Protein AF-A0A656G8Z2-F1 (afdb_monomer_lite)

Foldseek 3Di:
DVLVVVCVVPVDDSVVSVVVVVVVVVVCVVVVVVVVQVVLADPNDRVPPDPDDPDPVVLLVLLVVCVVVVHDLVRSCVVVVHDSVVSVVSVVVVVD

Sequence (96 aa):
FLTLALATSKGETIDSLLRQARTELDEFEADGGLDTITNQVKDGELVTRLPGRQIDSQRLENVLKCKAQGMTQKMTAESLGISKQTVNKLWTRGKE

Radius of gyration: 23.96 Å; chains: 1; bounding box: 37×26×62 Å

pLDDT: mean 74.96, std 13.4, range [39.25, 90.25]

Secondary structure (DSSP, 8-state):
-HHHHHHHHH---HHHHHHHHHHHHHHHHHTTHHHHHHTTEETTEE----SS----HHHHHHHHHHHHTT--HHHHHHHHT--HHHHHHHHHHTT-

InterPro domains:
  IPR001387 Cro/C1-type, helix-turn-helix domain [PF01381] (67-90)
  IPR036388 Winged helix-like DNA-binding domain superfamily [G3DSA:1.10.10.10] (12-94)

Structure (mmCIF, N/CA/C/O backbone):
data_AF-A0A656G8Z2-F1
#
_entry.id   AF-A0A656G8Z2-F1
#
loop_
_atom_site.group_PDB
_atom_site.id
_atom_site.type_symbol
_atom_site.label_atom_id
_atom_site.label_alt_id
_atom_site.label_comp_id
_atom_site.label_asym_id
_atom_site.label_entity_id
_atom_site.label_seq_id
_atom_site.pdbx_PDB_ins_code
_atom_site.Cartn_x
_atom_site.Cartn_y
_atom_site.Cartn_z
_atom_site.occupancy
_atom_site.B_iso_or_equiv
_atom_site.auth_seq_id
_atom_site.auth_comp_id
_atom_site.auth_asym_id
_atom_site.auth_atom_id
_atom_site.pdbx_PDB_model_num
ATOM 1 N N . PHE A 1 1 ? 2.272 3.297 -31.936 1.00 56.62 1 PHE A N 1
ATOM 2 C CA . PHE A 1 1 ? 2.686 4.718 -31.968 1.00 56.62 1 PHE A CA 1
ATOM 3 C C . PHE A 1 1 ? 3.775 5.050 -30.946 1.00 56.62 1 PHE A C 1
ATOM 5 O O . PHE A 1 1 ? 4.771 5.623 -31.360 1.00 56.62 1 PHE A O 1
ATOM 12 N N . LEU A 1 2 ? 3.659 4.645 -29.672 1.00 61.47 2 LEU A N 1
ATOM 13 C CA . LEU A 1 2 ? 4.695 4.858 -28.638 1.00 61.47 2 LEU A CA 1
ATOM 14 C C . LEU A 1 2 ? 6.089 4.331 -29.022 1.00 61.47 2 LEU A C 1
ATOM 16 O O . LEU A 1 2 ? 7.057 5.078 -28.952 1.00 61.47 2 LEU A O 1
ATOM 20 N N . THR A 1 3 ? 6.184 3.094 -29.516 1.00 58.69 3 THR A N 1
ATOM 21 C CA . THR A 1 3 ? 7.458 2.486 -29.945 1.00 58.69 3 THR A CA 1
ATOM 22 C C . THR A 1 3 ? 8.130 3.263 -31.078 1.00 58.69 3 THR A C 1
ATOM 24 O O . THR A 1 3 ? 9.339 3.453 -31.070 1.00 58.69 3 THR A O 1
ATOM 27 N N . LEU A 1 4 ? 7.345 3.770 -32.036 1.00 59.81 4 LEU A N 1
ATOM 28 C CA . LEU A 1 4 ? 7.873 4.565 -33.144 1.00 59.81 4 LEU A CA 1
ATOM 29 C C . LEU A 1 4 ? 8.378 5.925 -32.642 1.00 59.81 4 LEU A C 1
ATOM 31 O O . LEU A 1 4 ? 9.476 6.321 -32.994 1.00 59.81 4 LEU A O 1
ATOM 35 N N . ALA A 1 5 ? 7.620 6.600 -31.771 1.00 64.75 5 ALA A N 1
ATOM 36 C CA . ALA A 1 5 ? 8.005 7.892 -31.200 1.00 64.75 5 ALA A CA 1
ATOM 37 C C . ALA A 1 5 ? 9.259 7.812 -30.307 1.00 64.75 5 ALA A C 1
ATOM 39 O O . ALA A 1 5 ? 10.081 8.726 -30.313 1.00 64.75 5 ALA A O 1
ATOM 40 N N . LEU A 1 6 ? 9.414 6.717 -29.558 1.00 60.47 6 LEU A N 1
ATOM 41 C CA . LEU A 1 6 ? 10.578 6.459 -28.707 1.00 60.47 6 LEU A CA 1
ATOM 42 C C . LEU A 1 6 ? 11.822 6.063 -29.517 1.00 60.47 6 LEU A C 1
ATOM 44 O O . LEU A 1 6 ? 12.926 6.476 -29.171 1.00 60.47 6 LEU A O 1
ATOM 48 N N . ALA A 1 7 ? 11.656 5.328 -30.621 1.00 59.34 7 ALA A N 1
ATOM 49 C CA . ALA A 1 7 ? 12.757 5.029 -31.538 1.00 59.34 7 ALA A CA 1
ATOM 50 C C . ALA A 1 7 ? 13.327 6.315 -32.165 1.00 59.34 7 ALA A C 1
ATOM 52 O O . ALA A 1 7 ? 14.543 6.502 -32.207 1.00 59.34 7 ALA A O 1
ATOM 53 N N . THR A 1 8 ? 12.464 7.257 -32.568 1.00 62.72 8 THR A N 1
ATOM 54 C CA . THR A 1 8 ? 12.908 8.544 -33.130 1.00 62.72 8 THR A CA 1
ATOM 55 C C . THR A 1 8 ? 13.582 9.454 -32.098 1.00 62.72 8 THR A C 1
ATOM 57 O O . THR A 1 8 ? 14.394 10.289 -32.484 1.00 62.72 8 THR A O 1
ATOM 60 N N . SER A 1 9 ? 13.266 9.321 -30.803 1.00 61.66 9 SER A N 1
ATOM 61 C CA . SER A 1 9 ? 13.851 10.163 -29.747 1.00 61.66 9 SER A CA 1
ATOM 62 C C . SER A 1 9 ? 15.161 9.619 -29.174 1.00 61.66 9 SER A C 1
ATOM 64 O O . SER A 1 9 ? 15.994 10.410 -28.735 1.00 61.66 9 SER A O 1
ATOM 66 N N . LYS A 1 10 ? 15.364 8.294 -29.189 1.00 61.28 10 LYS A N 1
ATOM 67 C CA . LYS A 1 10 ? 16.564 7.641 -28.638 1.00 61.28 10 LYS A CA 1
ATOM 68 C C . LYS A 1 10 ? 17.599 7.214 -29.682 1.00 61.28 10 LYS A C 1
ATOM 70 O O . LYS A 1 10 ? 18.697 6.822 -29.307 1.00 61.28 10 LYS A O 1
ATOM 75 N N . GLY A 1 11 ? 17.282 7.291 -30.978 1.00 61.66 11 GLY A N 1
ATOM 76 C CA . GLY A 1 11 ? 18.180 6.820 -32.043 1.00 61.66 11 GLY A CA 1
ATOM 77 C C . GLY A 1 11 ? 18.387 5.299 -32.038 1.00 61.66 11 GLY A C 1
ATOM 78 O O . GLY A 1 11 ? 19.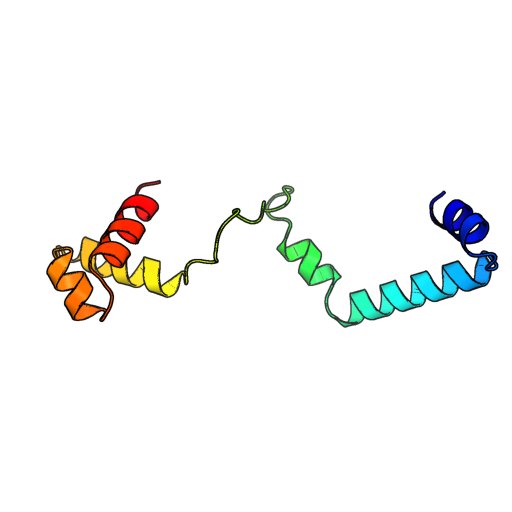299 4.792 -32.687 1.00 61.66 11 GLY A O 1
ATOM 79 N N . GLU A 1 12 ? 17.546 4.574 -31.301 1.00 68.56 12 GLU A N 1
ATOM 80 C CA . GLU A 1 12 ? 17.555 3.120 -31.203 1.00 68.56 12 GLU A CA 1
ATOM 81 C C . GLU A 1 12 ? 16.689 2.504 -32.302 1.00 68.56 12 GLU A C 1
ATOM 83 O O . GLU A 1 12 ? 15.696 3.082 -32.757 1.00 68.56 12 GLU A O 1
ATOM 88 N N . THR A 1 13 ? 17.048 1.299 -32.739 1.00 77.94 13 THR A N 1
ATOM 89 C CA . THR A 1 13 ? 16.238 0.574 -33.716 1.00 77.94 13 THR A CA 1
ATOM 90 C C . THR A 1 13 ? 14.927 0.119 -33.080 1.00 77.94 13 THR A C 1
ATOM 92 O O . THR A 1 13 ? 14.860 -0.224 -31.899 1.00 77.94 13 THR A O 1
ATOM 95 N N . ILE A 1 14 ? 13.868 0.070 -33.890 1.00 75.25 14 ILE A N 1
ATOM 96 C CA . ILE A 1 14 ? 12.539 -0.369 -33.440 1.00 75.25 14 ILE A CA 1
ATOM 97 C C . ILE A 1 14 ? 12.602 -1.784 -32.837 1.00 75.25 14 ILE A C 1
ATOM 99 O O . ILE A 1 14 ? 11.932 -2.054 -31.845 1.00 75.25 14 ILE A O 1
ATOM 103 N N . ASP A 1 15 ? 13.433 -2.666 -33.404 1.00 78.06 15 ASP A N 1
ATOM 104 C CA . ASP A 1 15 ? 13.627 -4.036 -32.912 1.00 78.06 15 ASP A CA 1
ATOM 105 C C . ASP A 1 15 ? 14.238 -4.068 -31.502 1.00 78.06 15 ASP A C 1
ATOM 107 O O . ASP A 1 15 ? 13.726 -4.769 -30.632 1.00 78.06 15 ASP A O 1
ATOM 111 N N . SER A 1 16 ? 15.268 -3.251 -31.246 1.00 77.38 16 SER A N 1
ATOM 112 C CA . SER A 1 16 ? 15.897 -3.143 -29.922 1.00 77.38 16 SER A CA 1
ATOM 113 C C . SER A 1 16 ? 14.888 -2.698 -28.866 1.00 77.38 16 SER A C 1
ATOM 115 O O . SER A 1 16 ? 14.769 -3.313 -27.806 1.00 77.38 16 SER A O 1
ATOM 117 N N . LEU A 1 17 ? 14.090 -1.681 -29.191 1.00 80.62 17 LEU A N 1
ATOM 118 C CA . LEU A 1 17 ? 13.092 -1.147 -28.274 1.00 80.62 17 LEU A CA 1
ATOM 119 C C . LEU A 1 17 ? 11.958 -2.145 -27.995 1.00 80.62 17 LEU A C 1
ATOM 121 O O . LEU A 1 17 ? 11.480 -2.234 -26.866 1.00 80.62 17 LEU A O 1
ATOM 125 N N . LEU A 1 18 ? 11.524 -2.910 -29.002 1.00 82.56 18 LEU A N 1
ATOM 126 C CA . LEU A 1 18 ? 10.519 -3.961 -28.816 1.00 82.56 18 LEU A CA 1
ATOM 127 C C . LEU A 1 18 ? 11.039 -5.101 -27.944 1.00 82.56 18 LEU A C 1
ATOM 129 O O . LEU A 1 18 ? 10.293 -5.601 -27.105 1.00 82.56 18 LEU A O 1
ATOM 133 N N . ARG A 1 19 ? 12.307 -5.496 -28.112 1.00 84.38 19 ARG A N 1
ATOM 134 C CA . ARG A 1 19 ? 12.942 -6.503 -27.2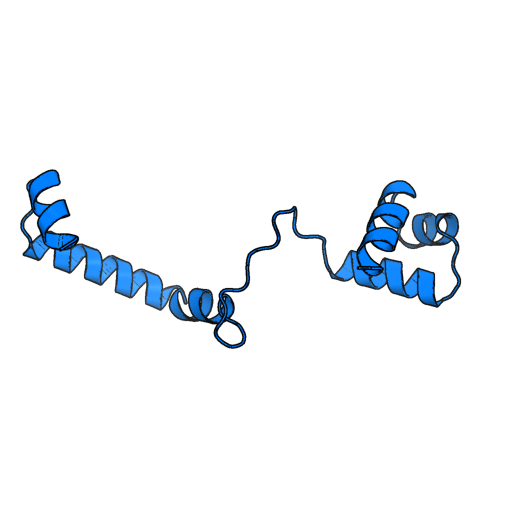53 1.00 84.38 19 ARG A CA 1
ATOM 135 C C . ARG A 1 19 ? 13.029 -6.024 -25.815 1.00 84.38 19 ARG A C 1
ATOM 137 O O . ARG A 1 19 ? 12.640 -6.765 -24.924 1.00 84.38 19 ARG A O 1
ATOM 144 N N . GLN A 1 20 ? 13.471 -4.788 -25.599 1.00 82.12 20 GLN A N 1
ATOM 145 C CA . GLN A 1 20 ? 13.547 -4.218 -24.260 1.00 82.12 20 GLN A CA 1
ATOM 146 C C . GLN A 1 20 ? 12.165 -4.142 -23.603 1.00 82.12 20 GLN A C 1
ATOM 148 O O . GLN A 1 20 ? 11.995 -4.626 -22.491 1.00 82.12 20 GLN A O 1
ATOM 153 N N . ALA A 1 21 ? 11.165 -3.607 -24.307 1.00 82.38 21 ALA A N 1
ATOM 154 C CA . ALA A 1 21 ? 9.801 -3.542 -23.791 1.00 82.38 21 ALA A CA 1
ATOM 155 C C . ALA A 1 21 ? 9.243 -4.938 -23.481 1.00 82.38 21 ALA A C 1
ATOM 157 O O . ALA A 1 21 ? 8.497 -5.102 -22.522 1.00 82.38 21 ALA A O 1
ATOM 158 N N . ARG A 1 22 ? 9.607 -5.954 -24.274 1.00 86.94 22 ARG A N 1
ATOM 159 C CA . ARG A 1 22 ? 9.215 -7.335 -23.999 1.00 86.94 22 ARG A CA 1
ATOM 160 C C . ARG A 1 22 ? 9.853 -7.857 -22.714 1.00 86.94 22 ARG A C 1
ATOM 162 O O . ARG A 1 22 ? 9.127 -8.397 -21.892 1.00 86.94 22 ARG A O 1
ATOM 169 N N . THR A 1 23 ? 11.154 -7.648 -22.527 1.00 86.44 23 THR A N 1
ATOM 170 C CA . THR A 1 23 ? 11.854 -8.033 -21.295 1.00 86.44 23 THR A CA 1
ATOM 171 C C . THR A 1 23 ? 11.255 -7.345 -20.071 1.00 86.44 23 THR A C 1
ATOM 173 O O . THR A 1 23 ? 10.955 -8.016 -19.094 1.00 86.44 23 THR A O 1
ATOM 176 N N . GLU A 1 24 ? 11.007 -6.034 -20.136 1.00 84.88 24 GLU A N 1
ATOM 177 C CA . GLU A 1 24 ? 10.395 -5.281 -19.030 1.00 84.88 24 GLU A CA 1
ATOM 178 C C . GLU A 1 24 ? 8.986 -5.797 -18.690 1.00 84.88 24 GLU A C 1
ATOM 180 O O . GLU A 1 24 ? 8.610 -5.858 -17.522 1.00 84.88 24 GLU A O 1
ATOM 185 N N . LEU A 1 25 ? 8.201 -6.194 -19.700 1.00 86.56 25 LEU A N 1
ATOM 186 C CA . LEU A 1 25 ? 6.884 -6.799 -19.489 1.00 86.56 25 LEU A CA 1
ATOM 187 C C . LEU A 1 25 ? 6.979 -8.201 -18.878 1.00 86.56 25 LEU A C 1
ATOM 189 O O . LEU A 1 25 ? 6.181 -8.516 -18.000 1.00 86.56 25 LEU A O 1
ATOM 193 N N . ASP A 1 26 ? 7.937 -9.018 -19.321 1.00 87.31 26 ASP A N 1
ATOM 194 C CA . ASP A 1 26 ? 8.154 -10.365 -18.785 1.00 87.31 26 ASP A CA 1
ATOM 195 C C . ASP A 1 26 ? 8.635 -10.299 -17.317 1.00 87.31 26 ASP A C 1
ATOM 197 O O . ASP A 1 26 ? 8.157 -11.059 -16.477 1.00 87.31 26 ASP A O 1
ATOM 201 N N . GLU A 1 27 ? 9.521 -9.354 -16.975 1.00 86.56 27 GLU A N 1
ATOM 202 C CA . GLU A 1 27 ? 9.944 -9.079 -15.590 1.00 86.56 27 GLU A CA 1
ATOM 203 C C . GLU A 1 27 ? 8.773 -8.591 -14.731 1.00 86.56 27 GLU A C 1
ATOM 205 O O . GLU A 1 27 ? 8.547 -9.089 -13.629 1.00 86.56 27 GLU A O 1
ATOM 210 N N . PHE A 1 28 ? 7.980 -7.657 -15.258 1.00 80.25 28 PHE A N 1
ATOM 211 C CA . PHE A 1 28 ? 6.795 -7.154 -14.576 1.00 80.25 28 PHE A CA 1
ATOM 212 C C . PHE A 1 28 ? 5.763 -8.258 -14.307 1.00 80.25 28 PHE A C 1
ATOM 214 O O . PHE A 1 28 ? 5.144 -8.281 -13.244 1.00 80.25 28 PHE A O 1
ATOM 221 N N . GLU A 1 29 ? 5.565 -9.179 -15.250 1.00 84.56 29 GLU A N 1
ATOM 222 C CA . GLU A 1 29 ? 4.678 -10.328 -15.073 1.00 84.56 29 GLU A CA 1
ATOM 223 C C . GLU A 1 29 ? 5.232 -11.315 -14.035 1.00 84.56 29 GLU A C 1
ATOM 225 O O . GLU A 1 29 ? 4.488 -11.738 -13.148 1.00 84.56 29 GLU A O 1
ATOM 230 N N . ALA A 1 30 ? 6.534 -11.618 -14.084 1.00 83.56 30 ALA A N 1
ATOM 231 C CA . ALA A 1 30 ? 7.200 -12.500 -13.123 1.00 83.56 30 ALA A CA 1
ATOM 232 C C . ALA A 1 30 ? 7.129 -11.977 -11.676 1.00 83.56 30 ALA A C 1
ATOM 234 O O . ALA A 1 30 ? 6.975 -12.769 -10.745 1.00 83.56 30 ALA A O 1
ATOM 235 N N . ASP A 1 31 ? 7.160 -10.656 -11.493 1.00 83.94 31 ASP A N 1
ATOM 236 C CA . ASP A 1 31 ? 7.014 -9.990 -10.193 1.00 83.94 31 ASP A CA 1
ATOM 237 C C . ASP A 1 31 ? 5.549 -9.900 -9.705 1.00 83.94 31 ASP A C 1
ATOM 239 O O . ASP A 1 31 ? 5.257 -9.258 -8.691 1.00 83.94 31 ASP A O 1
ATOM 243 N N . GLY A 1 32 ? 4.597 -10.531 -10.403 1.00 80.31 32 GLY A N 1
ATOM 244 C CA . GLY A 1 32 ? 3.173 -10.480 -10.051 1.00 80.31 32 GLY A CA 1
ATOM 245 C C . GLY A 1 32 ? 2.548 -9.111 -10.336 1.00 80.31 32 GLY A C 1
ATOM 246 O O . GLY A 1 32 ? 1.594 -8.679 -9.678 1.00 80.31 32 GLY A O 1
ATOM 247 N N . GLY A 1 33 ? 3.089 -8.378 -11.310 1.00 78.00 33 GLY A N 1
ATOM 248 C CA . GLY A 1 33 ? 2.594 -7.069 -11.719 1.00 78.00 33 GLY A CA 1
ATOM 249 C C . GLY A 1 33 ? 1.149 -7.116 -12.224 1.00 78.00 33 GLY A C 1
ATOM 250 O O . GLY A 1 33 ? 0.366 -6.207 -11.940 1.00 78.00 33 GLY A O 1
ATOM 251 N N . LEU A 1 34 ? 0.752 -8.205 -12.892 1.00 76.50 34 LEU A N 1
ATOM 252 C CA . LEU A 1 34 ? -0.632 -8.417 -13.332 1.00 76.50 34 LEU A CA 1
ATOM 253 C C . LEU A 1 34 ? -1.591 -8.625 -12.153 1.00 76.50 34 LEU A C 1
ATOM 255 O O . LEU A 1 34 ? -2.658 -8.006 -12.123 1.00 76.50 34 LEU A O 1
ATOM 259 N N . ASP A 1 35 ? -1.203 -9.403 -11.142 1.00 74.06 35 ASP A N 1
ATOM 260 C CA . ASP A 1 35 ? -1.952 -9.514 -9.887 1.00 74.06 35 ASP A CA 1
ATOM 261 C C . ASP A 1 35 ? -2.038 -8.159 -9.176 1.00 74.06 35 ASP A C 1
ATOM 263 O O . ASP A 1 35 ? -3.087 -7.779 -8.659 1.00 74.06 35 ASP A O 1
ATOM 267 N N . THR A 1 36 ? -0.961 -7.372 -9.207 1.00 71.75 36 THR A N 1
ATOM 268 C CA . THR A 1 36 ? -0.915 -6.024 -8.624 1.00 71.75 36 THR A CA 1
ATOM 269 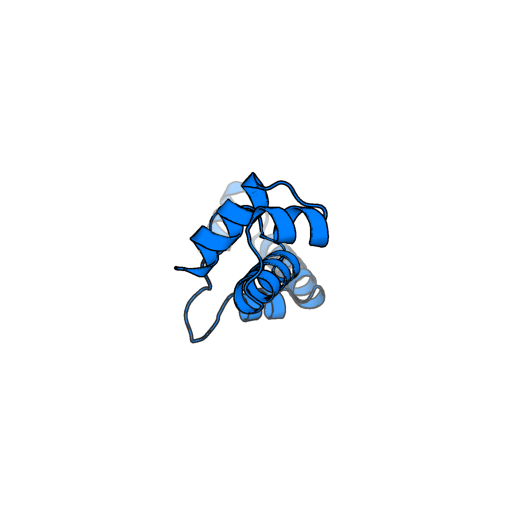C C . THR A 1 36 ? -1.870 -5.055 -9.323 1.00 71.75 36 THR A C 1
ATOM 271 O O . THR A 1 36 ? -2.495 -4.227 -8.656 1.00 71.75 36 THR A O 1
ATOM 274 N N . ILE A 1 37 ? -2.012 -5.136 -10.649 1.00 72.12 37 ILE A N 1
ATOM 275 C CA . ILE A 1 37 ? -2.985 -4.339 -11.412 1.00 72.12 37 ILE A CA 1
ATOM 276 C C . ILE A 1 37 ? -4.408 -4.820 -11.124 1.00 72.12 37 ILE A C 1
ATOM 278 O O . ILE A 1 37 ? -5.291 -4.007 -10.864 1.00 72.12 37 ILE A O 1
ATOM 282 N N . THR A 1 38 ? -4.627 -6.133 -11.119 1.00 68.69 38 THR A N 1
ATOM 283 C CA . THR A 1 38 ? -5.953 -6.728 -10.908 1.00 68.69 38 THR A CA 1
ATOM 284 C C . THR A 1 38 ? -6.469 -6.435 -9.501 1.00 68.69 38 THR A C 1
ATOM 286 O O . THR A 1 38 ? -7.622 -6.063 -9.333 1.00 68.69 38 THR A O 1
ATOM 289 N N . ASN A 1 39 ? -5.596 -6.463 -8.492 1.00 64.19 39 ASN A N 1
ATOM 290 C CA . ASN A 1 39 ? -5.929 -6.083 -7.117 1.00 64.19 39 ASN A CA 1
ATOM 291 C C . ASN A 1 39 ? -6.227 -4.582 -6.947 1.00 64.19 39 ASN A C 1
ATOM 293 O O . ASN A 1 39 ? -6.792 -4.178 -5.931 1.00 64.19 39 ASN A O 1
ATOM 297 N N . GLN A 1 40 ? -5.851 -3.744 -7.918 1.00 61.16 40 GLN A N 1
ATOM 298 C CA . GLN A 1 40 ? -6.229 -2.329 -7.959 1.00 61.16 40 GLN A CA 1
ATOM 299 C C . GLN A 1 40 ? -7.562 -2.090 -8.678 1.00 61.16 40 GLN A C 1
ATOM 301 O O . GLN A 1 40 ? -8.045 -0.960 -8.669 1.00 61.16 40 GLN A O 1
ATOM 306 N N . VAL A 1 41 ? -8.175 -3.119 -9.268 1.00 59.44 41 VAL A N 1
ATOM 307 C CA . VAL A 1 41 ? -9.476 -3.041 -9.939 1.00 59.44 41 VAL A CA 1
ATOM 308 C C . VAL A 1 41 ? -10.480 -3.868 -9.145 1.00 59.44 41 VAL A C 1
ATOM 310 O O . VAL A 1 41 ? -10.402 -5.093 -9.106 1.00 59.44 41 VAL A O 1
ATOM 313 N N . LYS A 1 42 ? -11.453 -3.211 -8.515 1.00 59.16 42 LYS A N 1
ATOM 314 C CA . LYS A 1 42 ? -12.557 -3.895 -7.834 1.00 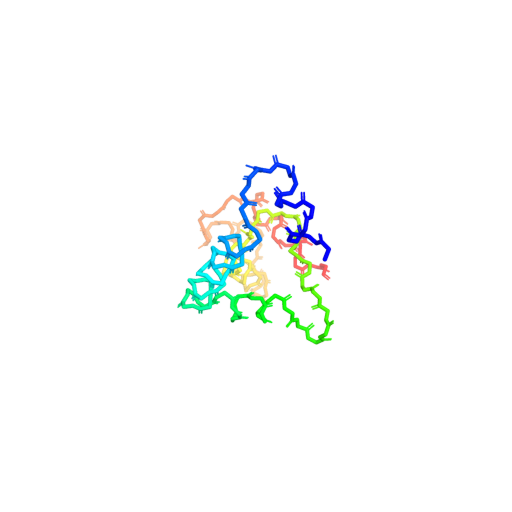59.16 42 LYS A CA 1
ATOM 315 C C . LYS A 1 42 ? -13.861 -3.485 -8.505 1.00 59.16 42 LYS A C 1
ATOM 317 O O . LYS A 1 42 ? -14.109 -2.300 -8.682 1.00 59.16 42 LYS A O 1
ATOM 322 N N . ASP A 1 43 ? -14.657 -4.472 -8.913 1.00 54.25 43 ASP A N 1
ATOM 323 C CA . ASP A 1 43 ? -15.967 -4.273 -9.552 1.00 54.25 43 ASP A CA 1
ATOM 324 C C . ASP A 1 43 ? -15.934 -3.396 -10.824 1.00 54.25 43 ASP A C 1
ATOM 326 O O . ASP A 1 43 ? -16.869 -2.661 -11.121 1.00 54.25 43 ASP A O 1
ATOM 330 N N . GLY A 1 44 ? -14.849 -3.484 -11.605 1.00 58.59 44 GLY A N 1
ATOM 331 C CA . GLY A 1 44 ? -14.698 -2.747 -12.868 1.00 58.59 44 GLY A CA 1
ATOM 332 C C . GLY A 1 44 ? -14.266 -1.287 -12.712 1.00 58.59 44 GLY A C 1
ATOM 333 O O . GLY A 1 44 ? -14.059 -0.609 -13.717 1.00 58.59 44 GLY A O 1
ATOM 334 N N . GLU A 1 45 ? -14.061 -0.818 -11.480 1.00 51.78 45 GLU A N 1
ATOM 335 C CA . GLU A 1 45 ? -13.533 0.510 -11.186 1.00 51.78 45 GLU A CA 1
ATOM 336 C C . GLU A 1 45 ? -12.118 0.412 -10.597 1.00 51.78 45 GLU A C 1
ATOM 338 O O . GLU A 1 45 ? -11.805 -0.458 -9.776 1.00 51.78 45 GLU A O 1
ATOM 343 N N . LEU A 1 46 ? -11.232 1.314 -11.033 1.00 55.94 46 LEU A N 1
ATOM 344 C CA . LEU A 1 46 ? -9.930 1.491 -10.396 1.00 55.94 46 LEU A CA 1
ATOM 345 C C . LEU A 1 46 ? -10.179 1.963 -8.967 1.00 55.94 46 LEU A C 1
ATOM 347 O O . LEU A 1 46 ? -10.733 3.042 -8.758 1.00 55.94 46 LEU A O 1
ATOM 351 N N . VAL A 1 47 ? -9.746 1.178 -7.983 1.00 58.12 47 VAL A N 1
ATOM 352 C CA . VAL A 1 47 ? -9.819 1.564 -6.579 1.00 58.12 47 VAL A CA 1
ATOM 353 C C . VAL A 1 47 ? -8.907 2.773 -6.405 1.00 58.12 47 VAL A C 1
ATOM 355 O O . VAL A 1 47 ? -7.687 2.651 -6.289 1.00 58.12 47 VAL A O 1
ATOM 358 N N . THR A 1 48 ? -9.497 3.968 -6.413 1.00 50.19 48 THR A N 1
ATOM 359 C CA . THR A 1 48 ? -8.812 5.213 -6.073 1.00 50.19 48 THR A CA 1
ATOM 360 C C . THR A 1 48 ? -8.071 5.002 -4.761 1.00 50.19 48 THR A C 1
ATOM 362 O O . THR A 1 48 ? -8.696 4.788 -3.719 1.00 50.19 48 THR A O 1
ATOM 365 N N . ARG A 1 49 ? -6.730 5.057 -4.789 1.00 49.47 49 ARG A N 1
ATOM 366 C CA . ARG A 1 49 ? -5.944 5.146 -3.556 1.00 49.47 49 ARG A CA 1
ATOM 367 C C . ARG A 1 49 ? -6.473 6.354 -2.794 1.00 49.47 49 ARG A C 1
ATOM 369 O O . ARG A 1 49 ? -6.317 7.478 -3.264 1.00 49.47 49 ARG A O 1
ATOM 376 N N . LEU A 1 50 ? -7.095 6.123 -1.637 1.00 50.78 50 LEU A N 1
ATOM 377 C CA . LEU A 1 50 ? -7.500 7.199 -0.737 1.00 50.78 50 LEU A CA 1
ATOM 378 C C . LEU A 1 50 ? -6.274 8.099 -0.503 1.00 50.78 50 LEU A C 1
ATOM 380 O O . LEU A 1 50 ? -5.251 7.606 -0.016 1.00 50.78 50 LEU A O 1
ATOM 384 N N . PRO A 1 51 ? -6.325 9.390 -0.875 1.00 39.25 51 PRO A N 1
ATOM 385 C CA . PRO A 1 51 ? -5.210 10.294 -0.660 1.00 39.25 51 PRO A CA 1
ATOM 386 C C . PRO A 1 51 ? -5.045 10.505 0.847 1.00 39.25 51 PRO A C 1
ATOM 388 O O . PRO A 1 51 ? -5.795 11.234 1.495 1.00 39.25 51 PRO A O 1
ATOM 391 N N . GLY A 1 52 ? -4.071 9.816 1.436 1.00 49.41 52 GLY A N 1
ATOM 392 C CA . GLY A 1 52 ? -3.751 9.937 2.850 1.00 49.41 52 GLY A CA 1
ATOM 393 C C . GLY A 1 52 ? -2.977 8.740 3.383 1.00 49.41 52 GLY A C 1
ATOM 394 O O . GLY A 1 52 ? -3.200 7.604 2.982 1.00 49.41 52 GLY A O 1
ATOM 395 N N . ARG A 1 53 ? -2.060 9.016 4.318 1.00 53.38 53 ARG A N 1
ATOM 396 C CA . ARG A 1 53 ? -1.322 8.032 5.127 1.00 53.38 53 ARG A CA 1
ATOM 397 C C . ARG A 1 53 ? -2.226 6.846 5.478 1.00 53.38 53 ARG A C 1
ATOM 399 O O . ARG A 1 53 ? -3.226 7.064 6.164 1.00 53.38 53 ARG A O 1
ATOM 406 N N . GLN A 1 54 ? -1.858 5.643 5.023 1.00 58.88 54 GLN A N 1
ATOM 407 C CA . GLN A 1 54 ? -2.551 4.397 5.354 1.00 58.88 54 GLN A CA 1
ATOM 408 C C . GLN A 1 54 ? -2.747 4.354 6.871 1.00 58.88 54 GLN A C 1
ATOM 410 O O . GLN A 1 54 ? -1.780 4.313 7.639 1.00 58.88 54 GLN A O 1
ATOM 415 N N . ILE A 1 55 ? -3.996 4.497 7.314 1.00 62.59 55 ILE A N 1
ATOM 416 C CA . ILE A 1 55 ? -4.321 4.243 8.708 1.00 62.59 55 ILE A CA 1
ATOM 417 C C . ILE A 1 55 ? -4.259 2.735 8.845 1.00 62.59 55 ILE A C 1
ATOM 419 O O . ILE A 1 55 ? -4.929 2.018 8.112 1.00 62.59 55 ILE A O 1
ATOM 423 N N . ASP A 1 56 ? -3.433 2.291 9.778 1.00 73.88 56 ASP A N 1
ATOM 424 C CA . ASP A 1 56 ? -3.409 0.920 10.256 1.00 73.88 56 ASP A CA 1
ATOM 425 C C . ASP A 1 56 ? -4.846 0.502 10.626 1.00 73.88 56 ASP A C 1
ATOM 427 O O . ASP A 1 56 ? -5.421 0.991 11.607 1.00 73.88 56 ASP A O 1
ATOM 431 N N . SER A 1 57 ? -5.457 -0.327 9.777 1.00 74.62 57 SER A N 1
ATOM 432 C CA . SER A 1 57 ? -6.852 -0.766 9.887 1.00 74.62 57 SER A CA 1
ATOM 433 C C . SER A 1 57 ? -7.110 -1.457 11.223 1.00 74.62 57 SER A C 1
ATOM 435 O O . SER A 1 57 ? -8.165 -1.254 11.825 1.00 74.62 57 SER A O 1
ATOM 437 N N . GLN A 1 58 ? -6.105 -2.158 11.749 1.00 79.25 58 GLN A N 1
ATOM 438 C CA . GLN A 1 58 ? -6.148 -2.801 13.055 1.00 79.25 58 GLN A CA 1
ATOM 439 C C . GLN A 1 58 ? -6.293 -1.769 14.181 1.00 79.25 58 GLN A C 1
ATOM 441 O O . GLN A 1 58 ? -7.056 -1.967 15.129 1.00 79.25 58 GLN A O 1
ATOM 446 N N . ARG A 1 59 ? -5.617 -0.617 14.077 1.00 79.81 59 ARG A N 1
ATOM 447 C CA . ARG A 1 59 ? -5.765 0.472 15.059 1.00 79.81 59 ARG A CA 1
ATOM 448 C C . ARG A 1 59 ? -7.148 1.103 15.019 1.00 79.81 59 ARG A C 1
ATOM 450 O O . ARG A 1 59 ? -7.686 1.418 16.080 1.00 79.81 59 ARG A O 1
ATOM 457 N N . LEU A 1 60 ? -7.722 1.297 13.832 1.00 84.12 60 LEU A N 1
ATOM 458 C CA . LEU A 1 60 ? -9.088 1.809 13.706 1.00 84.12 60 LEU A CA 1
ATOM 459 C C . LEU A 1 60 ? -10.092 0.828 14.323 1.00 84.12 60 LEU A C 1
ATOM 461 O O . LEU A 1 60 ? -10.925 1.238 15.129 1.00 84.12 60 LEU A O 1
ATOM 465 N N . GLU A 1 61 ? -9.966 -0.459 14.007 1.00 85.12 61 GLU A N 1
ATOM 466 C CA . GLU A 1 61 ? -10.844 -1.505 14.528 1.00 85.12 61 GLU A CA 1
ATOM 467 C C . GLU A 1 61 ? -10.791 -1.584 16.060 1.00 85.12 61 GLU A C 1
ATOM 469 O O . GLU A 1 61 ? -11.832 -1.575 16.716 1.00 85.12 61 GLU A O 1
ATOM 474 N N . ASN A 1 62 ? -9.594 -1.575 16.652 1.00 86.88 62 ASN A N 1
ATOM 475 C CA . ASN A 1 62 ? -9.428 -1.618 18.108 1.00 86.88 62 ASN A CA 1
ATOM 476 C C . ASN A 1 62 ? -10.074 -0.410 18.800 1.00 86.88 62 ASN A C 1
ATOM 478 O O . ASN A 1 62 ? -10.770 -0.554 19.804 1.00 86.88 62 ASN A O 1
ATOM 482 N N . VAL A 1 63 ? -9.902 0.785 18.232 1.00 87.75 63 VAL A N 1
ATOM 483 C CA . VAL A 1 63 ? -10.498 2.014 18.765 1.00 87.75 63 VAL A CA 1
ATOM 484 C C . VAL A 1 63 ? -12.029 2.002 18.660 1.00 87.75 63 VAL A C 1
ATOM 486 O O . VAL A 1 63 ? -12.710 2.486 19.571 1.00 87.75 63 VAL A O 1
ATOM 489 N N . LEU A 1 64 ? -12.585 1.449 17.577 1.00 86.50 64 LEU A N 1
ATOM 490 C CA . LEU A 1 64 ? -14.031 1.294 17.406 1.00 86.50 64 LEU A CA 1
ATOM 491 C C . LEU A 1 64 ? -14.609 0.204 18.320 1.00 86.50 64 LEU A C 1
ATOM 493 O O . LEU A 1 64 ? -15.698 0.399 18.859 1.00 86.50 64 LEU A O 1
ATOM 497 N N . LYS A 1 65 ? -13.873 -0.884 18.580 1.00 88.94 65 LYS A N 1
ATOM 498 C CA . LYS A 1 65 ? -14.250 -1.908 19.569 1.00 88.94 65 LYS A CA 1
ATOM 499 C C . LYS A 1 65 ? -14.366 -1.317 20.973 1.00 88.94 65 LYS A C 1
ATOM 501 O O . LYS A 1 65 ? -15.395 -1.506 21.616 1.00 88.94 65 LYS A O 1
ATOM 506 N N . CYS A 1 66 ? -13.384 -0.529 21.419 1.00 87.00 66 CYS A N 1
ATOM 507 C CA . CYS A 1 66 ? -13.455 0.159 22.715 1.00 87.00 66 CYS A CA 1
ATOM 508 C C . CYS A 1 66 ? -14.667 1.103 22.800 1.00 87.00 66 CYS A C 1
ATOM 510 O O . CYS A 1 66 ? -15.360 1.144 23.816 1.00 87.00 66 CYS A O 1
ATOM 512 N N . LYS A 1 67 ? -14.973 1.823 21.711 1.00 86.19 67 LYS A N 1
ATOM 513 C CA . LYS A 1 67 ? -16.168 2.677 21.628 1.00 86.19 67 LYS A CA 1
ATOM 514 C C . LYS A 1 67 ? -17.462 1.865 21.749 1.00 86.19 67 LYS A C 1
ATOM 516 O O . LYS A 1 67 ? -18.357 2.268 22.485 1.00 86.19 67 LYS A O 1
ATOM 521 N N . ALA A 1 68 ? -17.561 0.733 21.050 1.00 86.38 68 ALA A N 1
ATOM 522 C CA . ALA A 1 68 ? -18.723 -0.156 21.105 1.00 86.38 68 ALA A CA 1
ATOM 523 C C . ALA A 1 68 ? -18.924 -0.772 22.501 1.00 86.38 68 ALA A C 1
ATOM 525 O O . ALA A 1 68 ? -20.054 -0.989 22.923 1.00 86.38 68 ALA A O 1
ATOM 526 N N . GLN A 1 69 ? -17.838 -0.977 23.248 1.00 88.12 69 GLN A N 1
ATOM 527 C CA . GLN A 1 69 ? -17.857 -1.415 24.647 1.00 88.12 69 GLN A CA 1
ATOM 528 C C . GLN A 1 69 ? -18.253 -0.302 25.639 1.00 88.12 69 GLN A C 1
ATOM 530 O O . GLN A 1 69 ? -18.224 -0.519 26.848 1.00 88.12 69 GLN A O 1
ATOM 535 N N . GLY A 1 70 ? -18.606 0.898 25.162 1.00 87.62 70 GLY A N 1
ATOM 536 C CA . GLY A 1 70 ? -19.016 2.024 26.005 1.00 87.62 70 GLY A CA 1
ATOM 537 C C . GLY A 1 70 ? -17.857 2.770 26.673 1.00 87.62 70 GLY A C 1
ATOM 538 O O . GLY A 1 70 ? -18.090 3.605 27.548 1.00 87.62 70 GLY A O 1
ATOM 539 N N . MET A 1 71 ? -16.605 2.508 26.277 1.00 87.81 71 MET A N 1
ATOM 540 C CA . MET A 1 71 ? -15.455 3.205 26.849 1.00 87.81 71 MET A CA 1
ATOM 541 C C . MET A 1 71 ? -15.429 4.675 26.429 1.00 87.81 71 MET A C 1
ATOM 543 O O . MET A 1 71 ? -15.692 5.033 25.280 1.00 87.81 71 MET A O 1
ATOM 547 N N . THR A 1 72 ? -15.025 5.546 27.353 1.00 89.62 72 THR A N 1
ATOM 548 C CA . THR A 1 72 ? -14.765 6.955 27.033 1.00 89.62 72 THR A CA 1
ATOM 549 C C . THR A 1 72 ? -13.477 7.100 26.213 1.00 89.62 72 THR A C 1
ATOM 551 O O . THR A 1 72 ? -12.607 6.225 26.223 1.00 89.62 72 THR A O 1
ATOM 554 N N . GLN A 1 73 ? -13.293 8.239 25.537 1.00 86.69 73 GLN A N 1
ATOM 555 C CA . GLN A 1 73 ? -12.059 8.510 24.781 1.00 86.69 73 GLN A CA 1
ATOM 556 C C . GLN A 1 73 ? -10.798 8.446 25.657 1.00 86.69 73 GLN A C 1
ATOM 558 O O . GLN A 1 73 ? -9.743 8.044 25.177 1.00 86.69 73 GLN A O 1
ATOM 563 N N . LYS A 1 74 ? -10.907 8.842 26.935 1.00 89.31 74 LYS A N 1
ATOM 564 C CA . LYS A 1 74 ? -9.803 8.779 27.902 1.00 89.31 74 LYS A CA 1
ATOM 565 C C . LYS A 1 74 ? -9.447 7.325 28.223 1.00 89.31 74 LYS A C 1
ATOM 567 O O . LYS A 1 74 ? -8.291 6.952 28.096 1.00 89.31 74 LYS A O 1
ATOM 572 N N . MET A 1 75 ? -10.448 6.504 28.537 1.00 85.88 75 MET A N 1
ATOM 573 C CA . MET A 1 75 ? -10.247 5.076 28.809 1.00 85.88 75 MET A CA 1
ATOM 574 C C . MET A 1 75 ? -9.707 4.331 27.584 1.00 85.88 75 MET A C 1
ATOM 576 O O . MET A 1 75 ? -8.833 3.488 27.713 1.00 85.88 75 MET A O 1
ATOM 580 N N . THR A 1 76 ? -10.174 4.684 26.384 1.00 89.75 76 THR A N 1
ATOM 581 C CA . THR A 1 76 ? -9.677 4.103 25.125 1.00 89.75 76 THR A CA 1
ATOM 582 C C . THR A 1 76 ? -8.213 4.480 24.874 1.00 89.75 76 THR A C 1
ATOM 584 O O . THR A 1 76 ? -7.426 3.644 24.443 1.00 89.75 76 THR A O 1
ATOM 587 N N . ALA A 1 77 ? -7.834 5.730 25.162 1.00 90.25 77 ALA A N 1
ATOM 588 C CA . ALA A 1 77 ? -6.457 6.209 25.045 1.00 9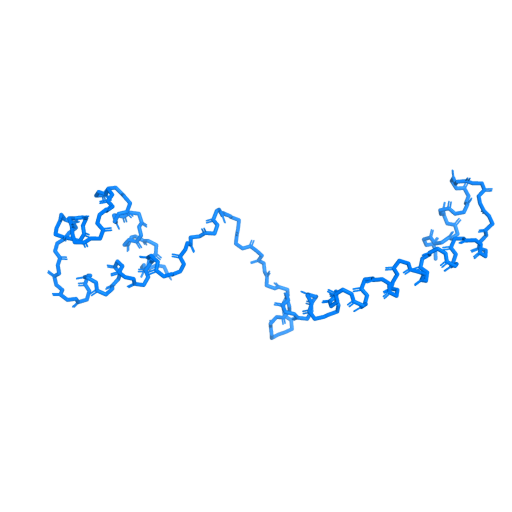0.25 77 ALA A CA 1
ATOM 589 C C . ALA A 1 77 ? -5.514 5.463 26.001 1.00 90.25 77 ALA A C 1
ATOM 591 O O . ALA A 1 77 ? -4.461 4.991 25.579 1.00 90.25 77 ALA A O 1
ATOM 592 N N . GLU A 1 78 ? -5.926 5.307 27.261 1.00 89.75 78 GLU A N 1
ATOM 593 C CA . GLU A 1 78 ? -5.186 4.558 28.282 1.00 89.75 78 GLU A CA 1
ATOM 594 C C . GLU A 1 78 ? -5.098 3.062 27.934 1.00 89.75 78 GLU A C 1
ATOM 596 O O . GLU A 1 78 ? -4.014 2.489 27.977 1.00 89.75 78 GLU A O 1
ATOM 601 N N . SER A 1 79 ? -6.204 2.444 27.501 1.00 87.69 79 SER A N 1
ATOM 602 C CA . SER A 1 79 ? -6.264 1.014 27.169 1.00 87.69 79 SER A CA 1
ATOM 603 C C . SER A 1 79 ? -5.463 0.635 25.924 1.00 87.69 79 SER A C 1
ATOM 605 O O . SER A 1 79 ? -4.973 -0.488 25.843 1.00 87.69 79 SER A O 1
ATOM 607 N N . LEU A 1 80 ? -5.367 1.525 24.933 1.00 87.44 80 LEU A N 1
ATOM 608 C CA . LEU A 1 80 ? -4.670 1.259 23.670 1.00 87.44 80 LEU A CA 1
ATOM 609 C C . LEU A 1 80 ? -3.278 1.903 23.608 1.00 87.44 80 LEU A C 1
ATOM 611 O O . LEU A 1 80 ? -2.590 1.760 22.599 1.00 87.44 80 LEU A O 1
ATOM 615 N N . GLY A 1 81 ? -2.861 2.625 24.655 1.00 88.12 81 GLY A N 1
ATOM 616 C CA . GLY A 1 81 ? -1.560 3.295 24.714 1.00 88.12 81 GLY A CA 1
ATOM 617 C C . GLY A 1 81 ? -1.376 4.387 23.652 1.00 88.12 81 GLY A C 1
ATOM 618 O O . GLY A 1 81 ? -0.260 4.625 23.192 1.00 88.12 81 GLY A O 1
ATOM 619 N N . ILE A 1 82 ? -2.461 5.041 23.225 1.00 87.69 82 ILE A N 1
ATOM 620 C CA . ILE A 1 82 ? -2.447 6.079 22.182 1.00 87.69 82 ILE A CA 1
ATOM 621 C C . ILE A 1 82 ? -2.936 7.420 22.723 1.00 87.69 82 ILE A C 1
ATOM 623 O O . ILE A 1 82 ? -3.669 7.489 23.704 1.00 87.69 82 ILE A O 1
ATOM 627 N N . SER A 1 83 ? -2.571 8.521 22.061 1.00 88.12 83 SER A N 1
ATOM 628 C CA . SER A 1 83 ? -3.017 9.848 22.495 1.00 88.12 83 SER A CA 1
ATOM 629 C C . SER A 1 83 ? -4.538 10.014 22.358 1.00 88.12 83 SER A C 1
ATOM 631 O O . SER A 1 83 ? -5.156 9.527 21.405 1.00 88.12 83 SER A O 1
ATOM 633 N N . LYS A 1 84 ? -5.149 10.800 23.253 1.00 88.31 84 LYS A N 1
ATOM 634 C CA . LYS A 1 84 ? -6.578 11.157 23.170 1.00 88.31 84 LYS A CA 1
ATOM 635 C C . LYS A 1 84 ? -6.941 11.815 21.829 1.00 88.31 84 LYS A C 1
ATOM 637 O O . LYS A 1 84 ? -8.024 11.579 21.299 1.00 88.31 84 LYS A O 1
ATOM 642 N N . GLN A 1 85 ? -6.032 12.608 21.254 1.00 86.75 85 GLN A N 1
ATOM 643 C CA . GLN A 1 85 ? -6.223 13.217 19.933 1.00 86.75 85 GLN A CA 1
ATOM 644 C C . GLN A 1 85 ? -6.306 12.158 18.823 1.00 86.75 85 GLN A C 1
ATOM 646 O O . GLN A 1 85 ? -7.148 12.267 17.932 1.00 86.75 85 GLN A O 1
ATOM 651 N N . THR A 1 86 ? -5.482 11.108 18.901 1.00 84.31 86 THR A N 1
ATOM 652 C CA . THR A 1 86 ? -5.514 9.967 17.975 1.00 84.31 86 THR A CA 1
ATOM 653 C C . THR A 1 86 ? -6.840 9.213 18.074 1.00 84.31 86 THR A C 1
ATOM 655 O O . THR A 1 86 ? -7.445 8.935 17.041 1.00 84.31 86 THR A O 1
ATOM 658 N N . VAL A 1 87 ? -7.335 8.958 19.292 1.00 87.69 87 VAL A N 1
ATOM 659 C CA . VAL A 1 87 ? -8.657 8.341 19.517 1.00 87.69 87 VAL A CA 1
ATOM 660 C C . VAL A 1 87 ? -9.764 9.180 18.878 1.00 87.69 87 VAL A C 1
ATOM 662 O O . VAL A 1 87 ? -10.566 8.653 18.113 1.00 87.69 87 VAL A O 1
ATOM 665 N N . ASN A 1 88 ? -9.780 10.493 19.134 1.00 87.75 88 ASN A N 1
ATOM 666 C CA . ASN A 1 88 ? -10.795 11.392 18.584 1.00 87.75 88 ASN A CA 1
ATOM 667 C C . ASN A 1 88 ? -10.776 11.409 17.047 1.00 87.75 88 ASN A C 1
ATOM 669 O O . ASN A 1 88 ? -11.817 11.276 16.412 1.00 87.75 88 ASN A O 1
ATOM 673 N N . LYS A 1 89 ? -9.585 11.492 16.439 1.00 84.50 89 LYS A N 1
ATOM 674 C CA . LYS A 1 89 ? -9.424 11.454 14.978 1.00 84.50 89 LYS A CA 1
ATOM 675 C C . LYS A 1 89 ? -9.967 10.156 14.369 1.00 84.50 89 LYS A C 1
ATOM 677 O O . LYS A 1 89 ? -10.606 10.203 13.321 1.00 84.50 89 LYS A O 1
ATOM 682 N N . LEU A 1 90 ? -9.720 9.014 15.012 1.00 85.12 90 LEU A N 1
ATOM 683 C CA . LEU A 1 90 ? -10.205 7.708 14.553 1.00 85.12 90 LEU A CA 1
ATOM 684 C C . LEU A 1 90 ? -11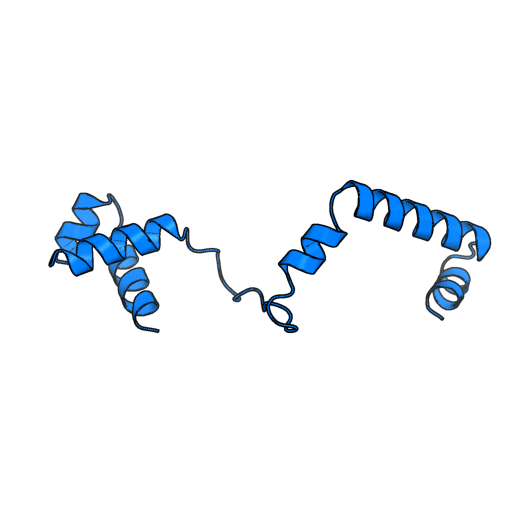.722 7.551 14.759 1.00 85.12 90 LEU A C 1
ATOM 686 O O . LEU A 1 90 ? -12.397 6.998 13.897 1.00 85.12 90 LEU A O 1
ATOM 690 N N . TRP A 1 91 ? -12.283 8.102 15.841 1.00 87.12 91 TRP A N 1
ATOM 691 C CA . TRP A 1 91 ? -13.731 8.093 16.094 1.00 87.12 91 TRP A CA 1
ATOM 692 C C . TRP A 1 91 ? -14.531 8.933 15.103 1.00 87.12 91 TRP A C 1
ATOM 694 O O . TRP A 1 91 ? -15.647 8.542 14.763 1.00 87.12 91 TRP A O 1
ATOM 704 N N . THR A 1 92 ? -13.997 10.082 14.682 1.00 81.88 92 THR A N 1
ATOM 705 C CA . THR A 1 92 ? -14.648 10.953 13.693 1.00 81.88 92 THR A CA 1
ATOM 706 C C . THR A 1 92 ? -14.644 10.321 12.307 1.00 81.88 92 THR A C 1
ATOM 708 O O . THR A 1 92 ? -15.631 10.436 11.599 1.00 81.88 92 THR A O 1
ATOM 711 N N . ARG A 1 93 ? -13.573 9.608 11.940 1.00 72.88 93 ARG A N 1
ATOM 712 C CA . ARG A 1 93 ? -13.468 8.944 10.633 1.00 72.88 93 ARG A CA 1
ATOM 713 C C . ARG A 1 93 ? -14.325 7.690 10.512 1.00 72.88 93 ARG A C 1
ATOM 715 O O . ARG A 1 93 ? -14.886 7.464 9.461 1.00 72.88 93 ARG A O 1
ATOM 722 N N . GLY A 1 94 ? -14.488 6.906 11.580 1.00 65.00 94 GLY A N 1
ATOM 723 C CA . GLY A 1 94 ? -15.418 5.765 11.574 1.00 65.00 94 GLY A CA 1
ATOM 724 C C . GLY A 1 94 ? -16.908 6.145 11.627 1.00 65.00 94 GLY A C 1
ATOM 725 O O . GLY A 1 94 ? -17.728 5.278 11.914 1.00 65.00 94 GLY A O 1
ATOM 726 N N . LYS A 1 95 ? -17.255 7.433 11.481 1.00 59.31 95 LYS A N 1
ATOM 727 C CA . LYS A 1 95 ? -18.637 7.914 11.308 1.00 59.31 95 LYS A CA 1
ATOM 728 C C . LYS A 1 95 ? -18.981 8.230 9.845 1.00 59.31 95 LYS A C 1
ATOM 730 O O . LYS A 1 95 ? -20.165 8.418 9.578 1.00 59.31 95 LYS A O 1
ATOM 735 N N . GLU A 1 96 ? -17.980 8.359 8.974 1.00 48.09 96 GLU A N 1
ATOM 736 C CA . GLU A 1 96 ? -18.149 8.468 7.515 1.00 48.09 96 GLU A CA 1
ATOM 737 C C . GLU A 1 96 ? -18.331 7.069 6.920 1.00 48.09 96 GLU A C 1
ATOM 739 O O . GLU A 1 96 ? -19.179 6.942 6.012 1.00 48.09 96 GLU A O 1
#

Organism: NCBI:txid629261